Protein AF-A0A961J7V6-F1 (afdb_monomer_lite)

pLDDT: mean 94.7, std 5.37, range [64.44, 98.06]

Secondary structure (DSSP, 8-state):
-HHHHHHHHH-SS--HHHHHHHHTTS--TTS-HHHHHHHHHHHHHHH--

Radius of gyration: 10.22 Å; chains: 1; bounding box: 26×23×22 Å

Foldseek 3Di:
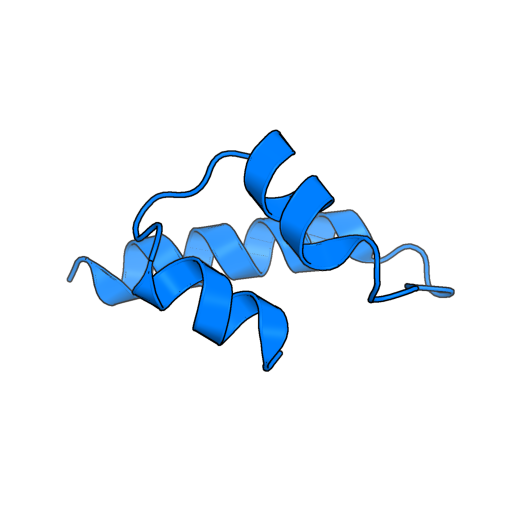DVLLVVLCVVPLQDDPVSLCVSCVVPDDPPPCVVVVSVVSNVVSVVVVD

Structure (mmCIF, N/CA/C/O backbone):
data_AF-A0A961J7V6-F1
#
_entry.id   AF-A0A961J7V6-F1
#
loop_
_atom_site.group_PDB
_atom_site.id
_atom_site.type_symbol
_atom_site.label_atom_id
_atom_site.label_alt_id
_atom_site.label_comp_id
_atom_site.label_asym_id
_atom_site.label_entity_id
_atom_site.label_seq_id
_atom_site.pdbx_PDB_ins_code
_atom_site.Cartn_x
_atom_site.Cartn_y
_atom_site.Cartn_z
_atom_site.occupancy
_atom_site.B_iso_or_equiv
_atom_site.aut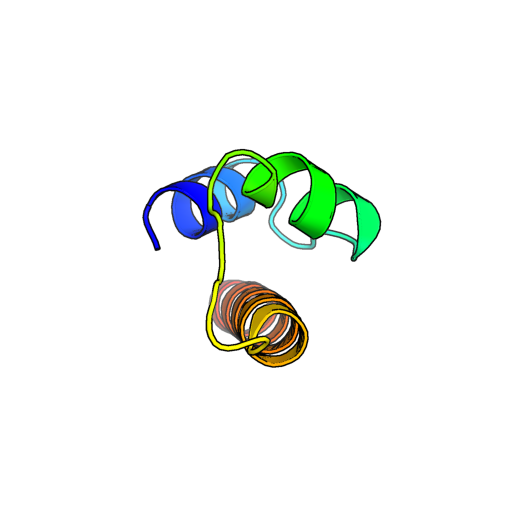h_seq_id
_atom_site.auth_comp_id
_atom_site.auth_asym_id
_atom_site.auth_atom_id
_atom_site.pdbx_PDB_model_num
ATOM 1 N N . ILE A 1 1 ? 6.737 0.449 3.069 1.00 86.06 1 ILE A N 1
ATOM 2 C CA . ILE A 1 1 ? 5.990 0.771 4.313 1.00 86.06 1 ILE A CA 1
ATOM 3 C C . ILE A 1 1 ? 5.756 2.275 4.426 1.00 86.06 1 ILE A C 1
ATOM 5 O O . ILE A 1 1 ? 4.609 2.670 4.311 1.00 86.06 1 ILE A O 1
ATOM 9 N N . MET A 1 2 ? 6.796 3.115 4.543 1.0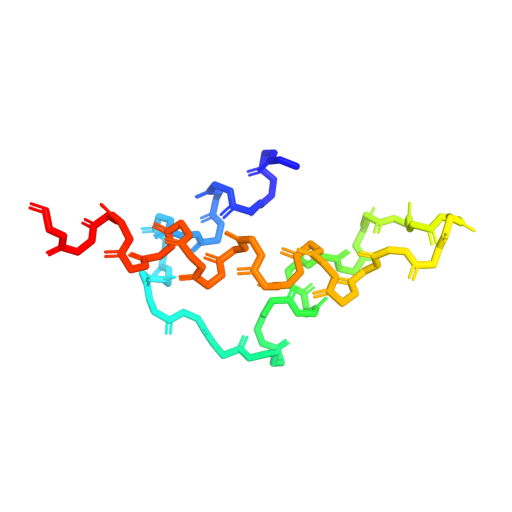0 94.00 2 MET A N 1
ATOM 10 C CA . MET A 1 2 ? 6.626 4.576 4.705 1.00 94.00 2 MET A CA 1
ATOM 11 C C . MET A 1 2 ? 5.783 5.239 3.608 1.00 94.00 2 MET A C 1
ATOM 13 O O . MET A 1 2 ? 4.869 5.991 3.917 1.00 94.00 2 MET A O 1
ATOM 17 N N . GLN A 1 3 ? 6.029 4.901 2.339 1.00 95.56 3 GLN A N 1
ATOM 18 C CA . GLN A 1 3 ? 5.242 5.449 1.230 1.00 95.56 3 GLN A CA 1
ATOM 19 C C . GLN A 1 3 ? 3.761 5.051 1.300 1.00 95.56 3 GLN A C 1
ATOM 21 O O . GLN A 1 3 ? 2.893 5.841 0.954 1.00 95.56 3 GLN A O 1
ATOM 26 N N . ALA A 1 4 ? 3.455 3.831 1.759 1.00 96.31 4 ALA A N 1
ATOM 27 C CA . ALA A 1 4 ? 2.073 3.370 1.886 1.00 96.31 4 ALA A CA 1
ATOM 28 C C . ALA A 1 4 ? 1.348 4.120 3.009 1.00 96.31 4 ALA A C 1
ATOM 30 O O . ALA A 1 4 ? 0.210 4.530 2.833 1.00 96.31 4 ALA A O 1
ATOM 31 N N . ALA A 1 5 ? 2.032 4.358 4.132 1.00 96.25 5 ALA A N 1
ATOM 32 C CA . ALA A 1 5 ? 1.494 5.176 5.212 1.00 96.25 5 ALA A CA 1
ATOM 33 C C . ALA A 1 5 ? 1.224 6.615 4.742 1.00 96.25 5 ALA A C 1
ATOM 35 O O . ALA A 1 5 ? 0.137 7.133 4.970 1.00 96.25 5 ALA A O 1
ATOM 36 N N . ALA A 1 6 ? 2.171 7.230 4.025 1.00 96.38 6 ALA A N 1
ATOM 37 C CA . ALA A 1 6 ? 1.991 8.569 3.466 1.00 96.38 6 ALA A CA 1
ATOM 38 C C . ALA A 1 6 ? 0.816 8.632 2.474 1.00 96.38 6 ALA A C 1
ATOM 40 O O . ALA A 1 6 ? 0.004 9.551 2.554 1.00 96.38 6 ALA A O 1
ATOM 41 N N . LEU A 1 7 ? 0.661 7.629 1.600 1.00 97.19 7 LEU A N 1
ATOM 42 C CA . LEU A 1 7 ? -0.497 7.536 0.709 1.00 97.19 7 LEU A CA 1
ATOM 43 C C . LEU A 1 7 ? -1.809 7.522 1.503 1.00 97.19 7 LEU A C 1
ATOM 45 O O . LEU A 1 7 ? -2.682 8.337 1.228 1.00 97.19 7 LEU A O 1
ATOM 49 N N . LEU A 1 8 ? -1.924 6.657 2.514 1.00 97.19 8 LEU A N 1
ATOM 50 C CA . LEU A 1 8 ? -3.156 6.489 3.294 1.00 97.19 8 LEU A CA 1
ATOM 51 C C . LEU A 1 8 ? -3.527 7.722 4.129 1.00 97.19 8 LEU A C 1
ATOM 53 O O . LEU A 1 8 ? -4.704 7.938 4.400 1.00 97.19 8 LEU A O 1
ATOM 57 N N . THR A 1 9 ? -2.559 8.569 4.497 1.00 96.19 9 THR A N 1
ATOM 58 C CA . THR A 1 9 ? -2.867 9.852 5.157 1.00 96.19 9 THR A CA 1
ATOM 59 C C . THR A 1 9 ? -3.562 10.861 4.244 1.00 96.19 9 THR A C 1
ATOM 61 O O . THR A 1 9 ? -4.315 11.698 4.733 1.00 96.19 9 THR A O 1
ATOM 64 N N . VAL A 1 10 ? -3.312 10.799 2.933 1.00 96.38 10 VAL A N 1
ATOM 65 C CA . VAL A 1 10 ? -3.858 11.750 1.948 1.00 96.38 10 VAL A CA 1
ATOM 66 C C . VAL A 1 10 ? -5.049 11.150 1.204 1.00 96.38 10 VAL A C 1
ATOM 68 O O . VAL A 1 10 ? -6.004 11.849 0.886 1.00 96.38 10 VAL A O 1
ATOM 71 N N . THR A 1 11 ? -4.990 9.848 0.929 1.00 96.88 11 THR A N 1
ATOM 72 C CA . THR A 1 11 ? -5.991 9.077 0.188 1.00 96.88 11 THR A CA 1
ATOM 73 C C . THR A 1 11 ? -6.401 7.872 1.040 1.00 96.88 11 THR A C 1
ATOM 75 O O . THR A 1 11 ? -5.798 6.806 0.909 1.00 96.88 11 THR A O 1
ATOM 78 N N . PRO A 1 12 ? -7.393 8.023 1.940 1.00 95.75 12 PRO A N 1
ATOM 79 C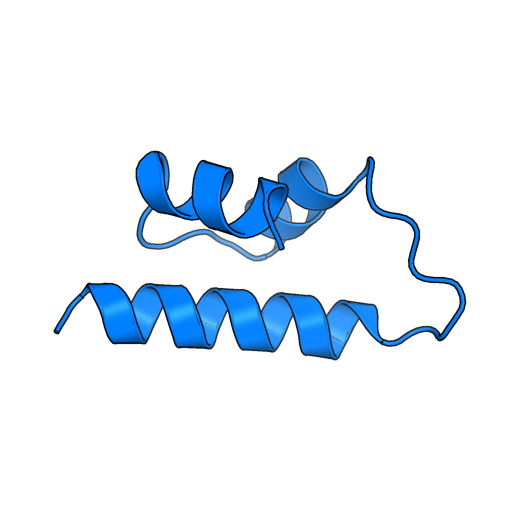 CA . PRO A 1 12 ? -7.791 6.964 2.872 1.00 95.75 12 PRO A CA 1
ATOM 80 C C . PRO A 1 12 ? -8.321 5.696 2.194 1.00 95.75 12 PRO A C 1
ATOM 82 O O . PRO A 1 12 ? -8.148 4.611 2.734 1.00 95.75 12 PRO A O 1
ATOM 85 N N . SER A 1 13 ? -8.910 5.826 0.999 1.00 96.69 13 SER A N 1
ATOM 86 C CA . SER A 1 13 ? -9.452 4.716 0.205 1.00 96.69 13 SER A CA 1
ATOM 87 C C . SER A 1 13 ? -8.855 4.738 -1.214 1.00 96.69 13 SER A C 1
ATOM 89 O O . SER A 1 13 ? -9.500 5.207 -2.153 1.00 96.69 13 SER A O 1
ATOM 91 N N . PRO A 1 14 ? -7.576 4.344 -1.378 1.00 97.62 14 PRO A N 1
ATOM 92 C CA . PRO A 1 14 ? -6.874 4.469 -2.649 1.00 97.62 14 PRO A CA 1
ATOM 93 C C . PRO A 1 14 ? -7.286 3.374 -3.636 1.00 97.62 14 PRO A C 1
ATOM 95 O O . PRO A 1 14 ? -7.548 2.231 -3.269 1.00 97.62 14 PRO A O 1
ATOM 98 N N . THR A 1 15 ? -7.268 3.702 -4.919 1.00 98.06 15 THR A N 1
ATOM 99 C CA . THR A 1 15 ? -7.426 2.753 -6.023 1.00 98.06 15 THR A CA 1
ATOM 100 C C . THR A 1 15 ? -6.119 2.023 -6.332 1.00 98.06 15 THR A C 1
ATOM 102 O O . THR A 1 15 ? -5.022 2.442 -5.958 1.00 98.06 15 THR A O 1
ATOM 105 N N . ASP A 1 16 ? -6.209 0.940 -7.103 1.00 97.25 16 ASP A N 1
ATOM 106 C CA . ASP A 1 16 ? -5.039 0.195 -7.570 1.00 97.25 16 ASP A CA 1
ATOM 107 C C . ASP A 1 16 ? -4.040 1.070 -8.343 1.00 97.25 16 ASP A C 1
ATOM 109 O O . ASP A 1 16 ? -2.833 0.965 -8.123 1.00 97.25 16 ASP A O 1
ATOM 113 N N . ALA A 1 17 ? -4.530 1.963 -9.204 1.00 97.50 17 ALA A N 1
ATOM 114 C CA . ALA A 1 17 ? -3.682 2.855 -9.991 1.00 97.50 17 ALA A CA 1
ATOM 115 C C . ALA A 1 17 ? -2.947 3.885 -9.114 1.00 97.50 17 ALA A C 1
ATOM 117 O O . ALA A 1 17 ? -1.783 4.205 -9.369 1.00 97.50 17 ALA A O 1
ATOM 118 N N . GLU A 1 18 ? -3.597 4.382 -8.061 1.00 97.69 18 GLU A N 1
ATOM 119 C CA . GLU A 1 18 ? -2.983 5.303 -7.098 1.00 97.69 18 GLU A CA 1
ATOM 120 C C . GLU A 1 18 ? -1.929 4.595 -6.248 1.00 97.69 18 GLU A C 1
ATOM 122 O O . GLU A 1 18 ? -0.842 5.137 -6.049 1.00 97.69 18 GLU A O 1
ATOM 127 N N . ILE A 1 19 ? -2.200 3.356 -5.820 1.00 97.38 19 ILE A N 1
ATOM 128 C CA . ILE A 1 19 ? -1.219 2.519 -5.121 1.00 97.38 19 ILE A CA 1
ATOM 129 C C . ILE A 1 19 ? 0.005 2.287 -6.005 1.00 97.38 19 ILE A C 1
ATOM 131 O O . ILE A 1 19 ? 1.128 2.494 -5.547 1.00 97.38 19 ILE A O 1
ATOM 135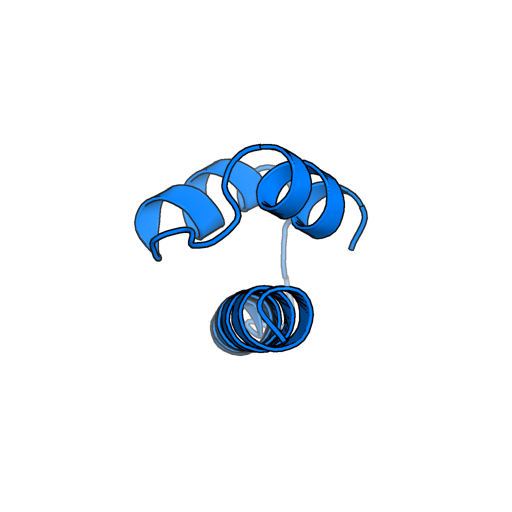 N N . ASP A 1 20 ? -0.194 1.894 -7.264 1.00 95.44 20 ASP A N 1
ATOM 136 C CA . ASP A 1 20 ? 0.909 1.674 -8.201 1.00 95.44 20 ASP A CA 1
ATOM 137 C C . ASP A 1 20 ? 1.738 2.933 -8.380 1.00 95.44 20 ASP A C 1
ATOM 139 O O . ASP A 1 20 ? 2.959 2.880 -8.268 1.00 95.44 20 ASP A O 1
ATOM 143 N N . THR A 1 21 ? 1.072 4.069 -8.589 1.00 96.25 21 THR A N 1
ATOM 144 C CA . THR A 1 21 ? 1.720 5.368 -8.777 1.00 96.25 21 THR A CA 1
ATOM 145 C C . THR A 1 21 ? 2.535 5.770 -7.552 1.00 96.25 21 THR A C 1
ATOM 147 O O . THR A 1 21 ? 3.718 6.089 -7.674 1.00 96.25 21 THR A O 1
ATOM 150 N N . ALA A 1 22 ? 1.953 5.677 -6.356 1.00 96.12 22 ALA A N 1
ATOM 151 C CA . ALA A 1 22 ? 2.641 5.993 -5.108 1.00 96.12 22 ALA A CA 1
ATOM 152 C C . ALA A 1 22 ? 3.829 5.055 -4.842 1.00 96.12 22 ALA A C 1
ATOM 154 O O . ALA A 1 22 ? 4.834 5.448 -4.243 1.00 96.12 22 ALA A O 1
ATOM 155 N N . MET A 1 23 ? 3.724 3.794 -5.266 1.00 95.81 23 MET A N 1
ATOM 156 C CA . MET A 1 23 ? 4.732 2.774 -5.016 1.00 95.81 23 MET A CA 1
ATOM 157 C C . MET A 1 23 ? 5.774 2.643 -6.148 1.00 95.81 23 MET A C 1
ATOM 159 O O . MET A 1 23 ? 6.669 1.808 -6.004 1.00 95.81 23 MET A O 1
ATOM 163 N N . GLN A 1 24 ? 5.746 3.456 -7.218 1.00 92.25 24 GLN A N 1
ATOM 164 C CA . GLN A 1 24 ? 6.694 3.368 -8.354 1.00 92.25 24 GLN A CA 1
ATOM 165 C C . GLN A 1 24 ? 8.174 3.415 -7.930 1.00 92.25 24 GLN A C 1
ATOM 167 O O . GLN A 1 24 ? 9.013 2.736 -8.518 1.00 92.25 24 GLN A O 1
ATOM 172 N N . GLY A 1 25 ? 8.501 4.162 -6.870 1.00 90.69 25 GLY A N 1
ATOM 173 C CA . GLY A 1 25 ? 9.859 4.237 -6.314 1.00 90.69 25 GLY A CA 1
ATOM 174 C C . GLY A 1 25 ? 10.281 3.038 -5.452 1.00 90.69 25 GLY A C 1
ATOM 175 O O . GLY A 1 25 ? 11.416 2.990 -4.987 1.00 90.69 25 GLY A O 1
ATOM 176 N N . ASN A 1 26 ? 9.391 2.071 -5.208 1.00 92.62 26 ASN A N 1
ATOM 177 C CA . ASN A 1 26 ? 9.643 0.906 -4.359 1.00 92.62 26 ASN A CA 1
ATOM 178 C C . ASN A 1 26 ? 9.731 -0.357 -5.220 1.00 92.62 26 ASN A C 1
ATOM 180 O O . ASN A 1 26 ? 8.742 -1.054 -5.446 1.00 92.62 26 ASN A O 1
ATOM 184 N N . LEU A 1 27 ? 10.935 -0.670 -5.693 1.00 91.25 27 LEU A N 1
ATOM 185 C CA . LEU A 1 27 ? 11.161 -1.849 -6.523 1.00 91.25 27 LEU A CA 1
ATOM 186 C C . LEU A 1 27 ? 11.034 -3.137 -5.704 1.00 91.25 27 LEU A C 1
ATOM 188 O O . LEU A 1 27 ? 11.737 -3.348 -4.716 1.00 91.25 27 LEU A O 1
ATOM 192 N N . CYS A 1 28 ? 10.170 -4.041 -6.160 1.00 91.94 28 CYS A N 1
ATOM 193 C CA . CYS A 1 28 ? 10.023 -5.371 -5.583 1.00 91.94 28 CYS A CA 1
ATOM 194 C C . CYS A 1 28 ? 10.629 -6.420 -6.519 1.00 91.94 28 CYS A C 1
ATOM 196 O O . CYS A 1 28 ? 10.022 -6.804 -7.517 1.00 91.94 28 CYS A O 1
ATOM 198 N N . ARG A 1 29 ? 11.820 -6.931 -6.186 1.00 95.44 29 ARG A N 1
ATOM 199 C CA . ARG A 1 29 ? 12.476 -7.976 -6.992 1.00 95.44 29 ARG A CA 1
ATOM 200 C C . ARG A 1 29 ? 11.872 -9.370 -6.794 1.00 95.44 29 ARG A C 1
ATOM 202 O O . ARG A 1 29 ? 12.009 -10.220 -7.665 1.00 95.44 29 ARG A O 1
ATOM 209 N N . CYS A 1 30 ? 11.183 -9.593 -5.679 1.00 95.25 30 CYS A N 1
ATOM 210 C CA . CYS A 1 30 ? 10.576 -10.880 -5.340 1.00 95.25 30 CYS A CA 1
ATOM 211 C C . CYS A 1 30 ? 9.238 -11.132 -6.061 1.00 95.25 30 CYS A C 1
ATOM 213 O O . CYS A 1 30 ? 8.649 -12.192 -5.883 1.00 95.25 30 CYS A O 1
ATOM 215 N N . GLY A 1 31 ? 8.720 -10.155 -6.820 1.00 91.81 31 GLY A N 1
ATOM 216 C CA . GLY A 1 31 ? 7.440 -10.274 -7.528 1.00 91.81 31 GLY A CA 1
ATOM 217 C C . GLY A 1 31 ? 6.205 -10.227 -6.620 1.00 91.81 31 GLY A C 1
ATOM 218 O O . GLY A 1 31 ? 5.110 -10.583 -7.038 1.00 91.81 31 GLY A O 1
ATOM 219 N N . THR A 1 32 ? 6.344 -9.778 -5.371 1.00 94.81 32 THR A N 1
ATOM 220 C CA . THR A 1 32 ? 5.260 -9.785 -4.374 1.00 94.81 32 THR A CA 1
ATOM 221 C C . THR A 1 32 ? 4.423 -8.505 -4.364 1.00 94.81 32 THR A C 1
ATOM 223 O O . THR A 1 32 ? 3.622 -8.303 -3.453 1.00 94.81 32 THR A O 1
ATOM 226 N N . TYR A 1 33 ? 4.548 -7.653 -5.384 1.00 94.44 33 TYR A N 1
ATOM 227 C CA . TYR A 1 33 ? 3.794 -6.400 -5.494 1.00 94.44 33 TYR A CA 1
ATOM 228 C C . TYR A 1 33 ? 2.267 -6.565 -5.388 1.00 94.44 33 TYR A C 1
ATOM 230 O O . TYR A 1 33 ? 1.647 -5.778 -4.673 1.00 94.44 33 TYR A O 1
ATOM 238 N N . PRO A 1 34 ? 1.642 -7.618 -5.961 1.00 95.44 34 PRO A N 1
ATOM 239 C CA . PRO A 1 34 ? 0.216 -7.867 -5.746 1.00 95.44 34 PRO A CA 1
ATOM 240 C C . PRO A 1 34 ? -0.156 -8.038 -4.264 1.00 95.44 34 PRO A C 1
ATOM 242 O O . PRO A 1 34 ? -1.207 -7.575 -3.829 1.00 95.44 34 PRO A O 1
ATOM 245 N N . ARG A 1 35 ? 0.729 -8.641 -3.456 1.00 97.06 35 ARG A N 1
ATOM 246 C CA . ARG A 1 35 ? 0.524 -8.782 -2.005 1.00 97.06 35 ARG A CA 1
ATOM 247 C C . ARG A 1 35 ? 0.694 -7.454 -1.273 1.00 97.06 35 ARG A C 1
ATOM 249 O O . ARG A 1 35 ? -0.018 -7.214 -0.306 1.00 97.06 35 ARG A O 1
ATOM 256 N N . ILE A 1 36 ? 1.617 -6.603 -1.726 1.00 96.25 36 ILE A N 1
ATOM 257 C CA . ILE A 1 36 ? 1.797 -5.248 -1.181 1.00 96.25 36 ILE A CA 1
ATOM 258 C C . ILE A 1 36 ? 0.530 -4.424 -1.423 1.00 96.25 36 ILE A C 1
ATOM 260 O O . ILE A 1 36 ? -0.001 -3.848 -0.481 1.00 96.25 36 ILE A O 1
ATOM 264 N N . ARG A 1 37 ? -0.000 -4.438 -2.651 1.00 96.75 37 ARG A N 1
ATOM 265 C CA . ARG A 1 37 ? -1.262 -3.775 -3.005 1.00 96.75 37 ARG A CA 1
ATOM 266 C C . ARG A 1 37 ? -2.422 -4.249 -2.126 1.00 96.75 37 ARG A C 1
ATOM 268 O O . ARG A 1 37 ? -3.108 -3.430 -1.526 1.00 96.75 37 ARG A O 1
ATOM 275 N N . ALA A 1 38 ? -2.588 -5.566 -1.982 1.00 97.88 38 ALA A N 1
ATOM 276 C CA . ALA A 1 38 ? -3.622 -6.141 -1.121 1.00 97.88 38 ALA A CA 1
ATOM 277 C C . ALA A 1 38 ? -3.468 -5.721 0.354 1.00 97.88 38 ALA A C 1
ATOM 279 O O . ALA A 1 38 ? -4.459 -5.444 1.023 1.00 97.88 38 ALA A O 1
ATOM 280 N N . ALA A 1 39 ? -2.233 -5.636 0.858 1.00 97.81 39 ALA A N 1
ATOM 281 C CA . ALA A 1 39 ? -1.966 -5.183 2.220 1.00 97.81 39 ALA A CA 1
ATOM 282 C C . ALA A 1 39 ? -2.312 -3.699 2.427 1.00 97.81 39 ALA A C 1
ATOM 284 O O . ALA A 1 39 ? -2.789 -3.338 3.499 1.00 97.81 39 ALA A O 1
ATOM 285 N N . ILE A 1 40 ? -2.109 -2.849 1.415 1.00 97.75 40 ILE A N 1
ATOM 286 C CA . ILE A 1 40 ? -2.476 -1.427 1.477 1.00 97.75 40 ILE A CA 1
ATOM 287 C C . ILE A 1 40 ? -3.997 -1.266 1.538 1.00 97.75 40 ILE A C 1
ATOM 289 O O . ILE A 1 40 ? -4.482 -0.537 2.395 1.00 97.75 40 ILE A O 1
ATOM 293 N N . HIS A 1 41 ? -4.749 -2.009 0.720 1.00 98.00 41 HIS A N 1
ATOM 294 C CA . HIS A 1 41 ? -6.217 -2.045 0.800 1.00 98.00 41 HIS A CA 1
ATOM 295 C C . HIS A 1 41 ? -6.726 -2.533 2.156 1.00 98.00 41 HIS A C 1
ATOM 297 O O . HIS A 1 41 ? -7.653 -1.964 2.728 1.00 98.00 41 HIS A O 1
ATOM 303 N N . ALA A 1 42 ? -6.109 -3.585 2.698 1.00 97.94 42 ALA A N 1
ATOM 304 C CA . ALA A 1 42 ? -6.465 -4.086 4.020 1.00 97.94 42 ALA A CA 1
ATOM 305 C C . ALA A 1 42 ? -6.194 -3.043 5.117 1.00 97.94 42 ALA A C 1
ATOM 307 O O . ALA A 1 42 ? -7.012 -2.885 6.020 1.00 97.94 42 ALA A O 1
ATOM 308 N N . ALA A 1 43 ? -5.075 -2.318 5.023 1.00 97.62 43 ALA A N 1
ATOM 309 C CA . ALA A 1 43 ? -4.735 -1.246 5.951 1.00 97.62 43 ALA A CA 1
ATOM 310 C C . ALA A 1 43 ? -5.698 -0.054 5.837 1.00 97.62 43 ALA A C 1
ATOM 312 O O . ALA A 1 43 ? -6.170 0.413 6.866 1.00 97.62 43 ALA A O 1
ATOM 313 N N . ALA A 1 44 ? -6.043 0.376 4.617 1.00 97.25 44 ALA A N 1
ATOM 314 C CA . ALA A 1 44 ? -7.055 1.404 4.360 1.00 97.25 44 ALA A CA 1
ATOM 315 C C . ALA A 1 44 ? -8.370 1.079 5.082 1.00 97.25 44 ALA A C 1
ATOM 317 O O . ALA A 1 44 ? -8.829 1.839 5.929 1.00 97.25 44 ALA A O 1
ATOM 318 N N . LYS A 1 45 ? -8.898 -0.128 4.851 1.00 96.69 45 LYS A N 1
ATOM 319 C CA . LYS A 1 45 ? -10.126 -0.604 5.497 1.00 96.69 45 LYS A CA 1
ATOM 320 C C . LYS A 1 45 ? -10.016 -0.681 7.024 1.00 96.69 45 LYS A C 1
ATOM 322 O O . LYS A 1 45 ? -10.995 -0.444 7.720 1.00 96.69 45 LYS A O 1
ATOM 327 N N . ALA A 1 46 ? -8.848 -1.044 7.554 1.00 96.25 46 ALA A N 1
ATOM 328 C CA . ALA A 1 46 ? -8.620 -1.112 8.996 1.00 96.25 46 ALA A CA 1
ATOM 329 C C . ALA A 1 46 ? -8.510 0.271 9.662 1.00 96.25 46 ALA A C 1
ATOM 331 O O . ALA A 1 46 ? -8.675 0.353 10.870 1.00 96.25 46 ALA A O 1
ATOM 332 N N . MET A 1 47 ? -8.217 1.332 8.902 1.00 91.38 47 MET A N 1
ATOM 333 C CA . MET A 1 47 ? -8.165 2.716 9.392 1.00 9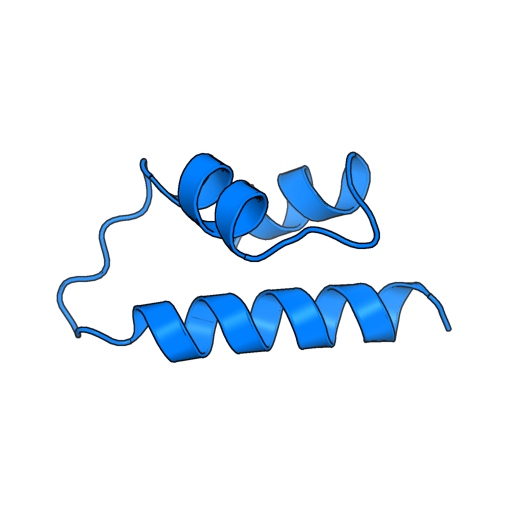1.38 47 MET A CA 1
ATOM 334 C C . MET A 1 47 ? -9.527 3.425 9.341 1.00 91.38 47 MET A C 1
ATOM 336 O O . MET A 1 47 ? -9.686 4.476 9.955 1.00 91.38 47 MET A O 1
ATOM 340 N N . GLU A 1 48 ? -10.493 2.876 8.601 1.00 81.31 48 GLU A N 1
ATOM 341 C CA . GLU A 1 48 ? -11.871 3.383 8.520 1.00 81.31 48 GLU A CA 1
ATOM 342 C C . GLU A 1 48 ? -12.748 2.953 9.716 1.00 81.31 48 GLU A C 1
ATOM 344 O O . GLU A 1 48 ? -13.841 3.497 9.887 1.00 81.31 48 GLU A O 1
ATOM 349 N N . GLY A 1 49 ? -12.295 1.986 10.526 1.00 64.44 49 GLY A N 1
ATOM 350 C CA . GLY A 1 49 ? -12.988 1.471 11.718 1.00 64.44 49 GLY A CA 1
ATOM 351 C C . GLY A 1 49 ? -12.259 1.789 13.014 1.00 64.44 49 GLY A C 1
ATOM 352 O O . GLY A 1 49 ? -12.959 1.858 14.048 1.00 64.44 49 GLY A O 1
#

Sequence (49 aa):
IMQAAALLTVTPSPTDAEIDTAMQGNLCRCGTYPRIRAAIHAAAKAMEG